Protein AF-A0AAD5JF96-F1 (afdb_monomer)

Nearest PDB structures (foldseek):
  5j4u-assembly1_A-2  TM=9.540E-01  e=4.505E-07  Populus trichocarpa
  5agy-assembly1_B  TM=9.266E-01  e=6.829E-07  Glycine max
  5j5n-assembly1_B  TM=9.244E-01  e=1.767E-06  Populus trichocarpa
  6ep7-assembly1_A  TM=8.822E-01  e=3.063E-05  Arabidopsis thaliana
  5o84-assembly1_A-2  TM=8.787E-01  e=4.375E-05  Arabidopsis thaliana

Secondary structure (DSSP, 8-state):
------------------------TTSTTGGGTT-SBTTBSS--HHHHHHHHHHTTHHHHHHHHT--HHHH-HHHHHHHHHHHTSHHHHHHSPPHHHHHHHHHHHHHHTT--

Organism: Acer negundo (NCBI:txid4023)

Sequence (112 aa):
MPFFHHFFLGPGRVPLTPRLKAEDHGNRAWRQLDKHFYGGERIGFVDVALVPITSWFYTYETLGDFSIEVECPKFIAWSKRCLEKESVAKSLPHPHKIYEASLWFKKKNEIE

Radius of gyration: 29.72 Å; Cα contacts (8 Å, |Δi|>4): 63; chains: 1; bounding box: 105×54×37 Å

Mean predicted aligned error: 13.9 Å

InterPro domains:
  IPR004046 Glutathione S-transferase, C-terminal [PF00043] (34-85)
  IPR010987 Glutathione S-transferase, C-terminal-like [PS50405] (1-111)
  IPR036282 Glutathione S-transferase, C-terminal domain superfamily [SSF47616] (27-107)
  IPR045074 Glutathione S-transferases Tau, C-terminal alpha-helical domain, plant [cd03185] (34-100)

Foldseek 3Di:
DDDDDDDDDDDDPDPPDPPPDDDPPVCPVVVCLPALENCRVDQDPVNVVCLQVVLQQVLCCVVVVDHCCVVPVSVVSSNVSQCVDPVSVVVYDHSVVVNVVVVVVCVVVVPD

Solvent-accessible surface area (backbone atoms only — not comparable to full-atom values): 7105 Å² total; per-residue (Å²): 138,88,89,82,90,81,86,83,88,85,85,75,86,72,74,84,69,77,83,78,74,86,74,70,80,84,46,60,73,63,61,52,73,79,32,77,31,86,48,28,95,45,86,25,72,66,36,66,69,48,55,66,55,61,36,42,45,63,37,49,29,68,76,64,75,47,56,62,58,78,79,35,47,70,56,47,56,39,49,55,60,51,48,72,37,62,74,50,46,73,71,50,68,60,39,66,61,50,32,55,52,48,52,52,50,32,66,74,67,72,58,131

Structure (mmCIF, N/CA/C/O backbone):
data_AF-A0AAD5JF96-F1
#
_entry.id   AF-A0AAD5JF96-F1
#
loop_
_atom_site.group_PDB
_atom_site.id
_atom_site.type_symbol
_atom_site.label_atom_id
_atom_site.label_alt_id
_atom_site.label_comp_id
_atom_site.label_asym_id
_atom_site.label_entity_id
_atom_site.label_seq_id
_atom_site.pdbx_PDB_ins_code
_atom_site.Cartn_x
_atom_site.Cartn_y
_atom_site.Cartn_z
_atom_site.occupancy
_atom_site.B_iso_or_equiv
_atom_site.auth_seq_id
_atom_site.auth_comp_id
_atom_site.auth_asym_id
_atom_site.auth_atom_id
_atom_site.pdbx_PDB_model_num
ATOM 1 N N . MET A 1 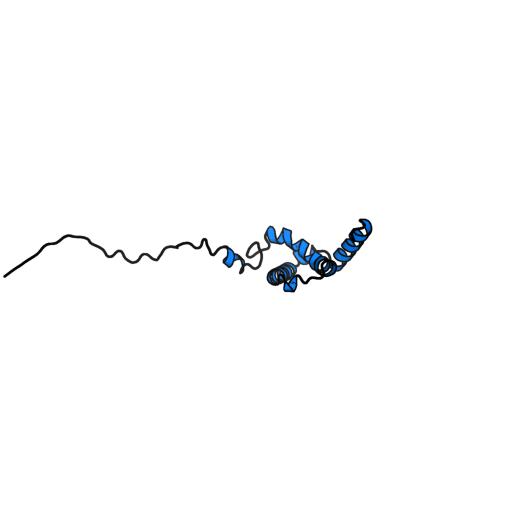1 ? -83.619 -40.643 15.190 1.00 30.11 1 MET A N 1
ATOM 2 C CA . MET A 1 1 ? -83.344 -41.980 14.620 1.00 30.11 1 MET A CA 1
ATOM 3 C C . MET A 1 1 ? -82.048 -41.880 13.821 1.00 30.11 1 MET A C 1
ATOM 5 O O . MET A 1 1 ? -81.870 -40.859 13.169 1.00 30.11 1 MET A O 1
ATOM 9 N N . PRO A 1 2 ? -81.120 -42.827 14.013 1.00 53.12 2 PRO A N 1
ATOM 10 C CA . PRO A 1 2 ? -79.685 -42.595 14.244 1.00 53.12 2 PRO A CA 1
ATOM 11 C C . PRO A 1 2 ? -78.853 -42.897 12.984 1.00 53.12 2 PRO A C 1
ATOM 13 O O . PRO A 1 2 ? -79.410 -43.338 11.987 1.00 53.12 2 PRO A O 1
ATOM 16 N N . PHE A 1 3 ? -77.566 -42.553 12.911 1.00 38.72 3 PHE A N 1
ATOM 17 C CA . PHE A 1 3 ? -76.411 -43.460 13.100 1.00 38.72 3 PHE A CA 1
ATOM 18 C C . PHE A 1 3 ? -75.263 -42.813 12.273 1.00 38.72 3 PHE A C 1
ATOM 20 O O . PHE A 1 3 ? -75.543 -42.322 11.189 1.00 38.72 3 PHE A O 1
ATOM 27 N N . PHE A 1 4 ? -73.985 -42.684 12.631 1.00 42.03 4 PHE A N 1
ATOM 28 C CA . PHE A 1 4 ? -73.127 -43.314 13.624 1.00 42.03 4 PHE A CA 1
ATOM 29 C C . PHE A 1 4 ? -72.108 -42.293 14.155 1.00 42.03 4 PHE A C 1
ATOM 31 O O . PHE A 1 4 ? -71.494 -41.533 13.410 1.00 42.03 4 PHE A O 1
ATOM 38 N N . HIS A 1 5 ? -71.896 -42.359 15.462 1.00 37.75 5 HIS A N 1
ATOM 39 C CA . HIS A 1 5 ? -70.691 -41.922 16.151 1.00 37.75 5 HIS A CA 1
ATOM 40 C C . HIS A 1 5 ? -69.551 -42.902 15.812 1.00 37.75 5 HIS A C 1
ATOM 42 O O . HIS A 1 5 ? -69.774 -44.106 15.902 1.00 37.75 5 HIS A O 1
ATOM 48 N N . HIS A 1 6 ? -68.336 -42.416 15.540 1.00 43.19 6 HIS A N 1
ATOM 49 C CA . HIS A 1 6 ? -67.153 -42.901 16.261 1.00 43.19 6 HIS A CA 1
ATOM 50 C C . HIS A 1 6 ? -65.992 -41.897 16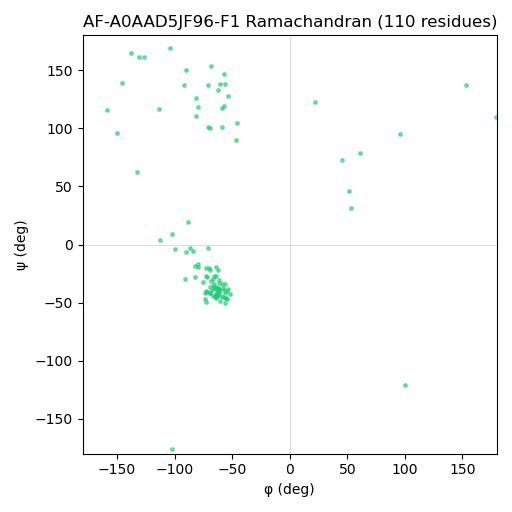.196 1.00 43.19 6 HIS A C 1
ATOM 52 O O . HIS A 1 6 ? -65.443 -41.576 15.148 1.00 43.19 6 HIS A O 1
ATOM 58 N N . PHE A 1 7 ? -65.667 -41.402 17.387 1.00 40.66 7 PHE A N 1
ATOM 59 C CA . PHE A 1 7 ? -64.479 -40.652 17.776 1.00 40.66 7 PHE A CA 1
ATOM 60 C C . PHE A 1 7 ? -63.188 -41.432 17.484 1.00 40.66 7 PHE A C 1
ATOM 62 O O . PHE A 1 7 ? -63.156 -42.625 17.765 1.00 40.66 7 PHE A O 1
ATOM 69 N N . PHE A 1 8 ? -62.105 -40.727 17.133 1.00 37.66 8 PHE A N 1
ATOM 70 C CA . PHE A 1 8 ? -60.813 -40.854 17.830 1.00 37.66 8 PHE A CA 1
ATOM 71 C C . PHE A 1 8 ? -60.032 -39.522 17.782 1.00 37.66 8 PHE A C 1
ATOM 73 O O . PHE A 1 8 ? -59.402 -39.162 16.798 1.00 37.66 8 PHE A O 1
ATOM 80 N N . LEU A 1 9 ? -60.200 -38.765 18.870 1.00 37.09 9 LEU A N 1
ATOM 81 C CA . LEU A 1 9 ? -59.219 -37.989 19.645 1.00 37.09 9 LEU A CA 1
ATOM 82 C C . LEU A 1 9 ? -57.892 -37.545 18.985 1.00 37.09 9 LEU A C 1
ATOM 84 O O . LEU A 1 9 ? -57.029 -38.359 18.676 1.00 37.09 9 LEU A O 1
ATOM 88 N N . GLY A 1 10 ? -57.665 -36.225 18.994 1.00 35.28 10 GLY A N 1
ATOM 89 C CA . GLY A 1 10 ? -56.341 -35.598 18.922 1.00 35.28 10 GLY A CA 1
ATOM 90 C C . GLY A 1 10 ? -56.423 -34.061 18.925 1.00 35.28 10 GLY A C 1
ATOM 91 O O . GLY A 1 10 ? -56.905 -33.499 17.944 1.00 35.28 10 GLY A O 1
ATOM 92 N N . PRO A 1 11 ? -56.014 -33.359 20.002 1.00 42.41 11 PRO A N 1
ATOM 93 C CA . PRO A 1 11 ? -56.202 -31.920 20.160 1.00 42.41 11 PRO A CA 1
ATOM 94 C C . PRO A 1 11 ? -55.022 -31.110 19.607 1.00 42.41 11 PRO A C 1
ATOM 96 O O . PRO A 1 11 ? -53.870 -31.518 19.693 1.00 42.41 11 PRO A O 1
ATOM 99 N N . GLY A 1 12 ? -55.321 -29.894 19.148 1.00 39.78 12 GLY A N 1
ATOM 100 C CA . GLY A 1 12 ? -54.340 -28.815 19.064 1.00 39.78 12 GLY A CA 1
ATOM 101 C C . GLY A 1 12 ? -53.681 -28.652 17.700 1.00 39.78 12 GLY A C 1
ATOM 102 O O . GLY A 1 12 ? -52.628 -29.212 17.416 1.00 39.78 12 GLY A O 1
ATOM 103 N N . ARG A 1 13 ? -54.236 -27.744 16.890 1.00 44.66 13 ARG A N 1
ATOM 104 C CA . ARG A 1 13 ? -53.406 -26.956 15.976 1.00 44.66 13 ARG A CA 1
ATOM 105 C C . ARG A 1 13 ? -52.400 -26.199 16.843 1.00 44.66 13 ARG A C 1
ATOM 107 O O . ARG A 1 13 ? -52.764 -25.219 17.487 1.00 44.66 13 ARG A O 1
ATOM 114 N N . VAL A 1 14 ? -51.172 -26.705 16.908 1.00 51.06 14 VAL A N 1
ATOM 115 C CA . VAL A 1 14 ? -50.034 -25.989 17.487 1.00 51.06 14 VAL A CA 1
ATOM 116 C C .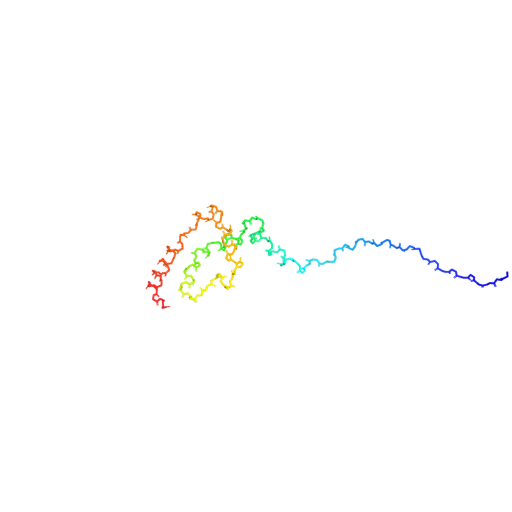 VAL A 1 14 ? -49.958 -24.634 16.771 1.00 51.06 14 VAL A C 1
ATOM 118 O O . VAL A 1 14 ? -49.999 -24.616 15.536 1.00 51.06 14 VAL A O 1
ATOM 121 N N . PRO A 1 15 ? -49.914 -23.498 17.491 1.00 44.00 15 PRO A N 1
ATOM 122 C CA . PRO A 1 15 ? -49.735 -22.202 16.856 1.00 44.00 15 PRO A CA 1
ATOM 123 C C . PRO A 1 15 ? -48.451 -22.240 16.037 1.00 44.00 15 PRO A C 1
ATOM 125 O O . PRO A 1 15 ? -47.452 -22.791 16.501 1.00 44.00 15 PRO A O 1
ATOM 128 N N . LEU A 1 16 ? -48.487 -21.663 14.835 1.00 47.62 16 LEU A N 1
ATOM 129 C CA . LEU A 1 16 ? -47.304 -21.419 14.015 1.00 47.62 16 LEU A CA 1
ATOM 130 C C . LEU A 1 16 ? -46.224 -20.808 14.909 1.00 47.62 16 LEU A C 1
ATOM 132 O O . LEU A 1 16 ? -46.310 -19.642 15.298 1.00 47.62 16 LEU A O 1
ATOM 136 N N . THR A 1 17 ? -45.226 -21.606 15.276 1.00 40.56 17 THR A N 1
ATOM 137 C CA . THR A 1 17 ? -44.030 -21.071 15.903 1.00 40.56 17 THR A CA 1
ATOM 138 C C . THR A 1 17 ? -43.414 -20.097 14.900 1.00 40.56 17 THR A C 1
ATOM 140 O O . THR A 1 17 ? -43.397 -20.380 13.695 1.00 40.56 17 THR A O 1
ATOM 143 N N . PRO A 1 18 ? -42.919 -18.925 15.337 1.00 45.28 18 PRO A N 1
ATOM 144 C CA . PRO A 1 18 ? -42.089 -18.108 14.477 1.00 45.28 18 PRO A CA 1
ATOM 145 C C . PRO A 1 18 ? -40.927 -18.995 14.061 1.00 45.28 18 PRO A C 1
ATOM 147 O O . PRO A 1 18 ? -40.211 -19.509 14.919 1.00 45.28 18 PRO A O 1
ATOM 150 N N . ARG A 1 19 ? -40.806 -19.221 12.753 1.00 38.59 19 ARG A N 1
ATOM 151 C CA . ARG A 1 19 ? -39.726 -19.945 12.088 1.00 38.59 19 ARG A CA 1
ATOM 152 C C . ARG A 1 19 ? -38.386 -19.448 12.636 1.00 38.59 19 ARG A C 1
ATOM 154 O O . ARG A 1 19 ? -37.816 -18.478 12.144 1.00 38.59 19 ARG A O 1
ATOM 161 N N . LEU A 1 20 ? -37.910 -20.088 13.701 1.00 43.94 20 LEU A N 1
ATOM 162 C CA . LEU A 1 20 ? -36.615 -19.835 14.299 1.00 43.94 20 LEU A CA 1
ATOM 163 C C . LEU A 1 20 ? -35.584 -20.341 13.299 1.00 43.94 20 LEU A C 1
ATOM 165 O O . LEU A 1 20 ? -35.345 -21.535 13.177 1.00 43.94 20 LEU A O 1
ATOM 169 N N . LYS A 1 21 ? -35.036 -19.372 12.561 1.00 44.06 21 LYS A N 1
ATOM 170 C CA . LYS A 1 21 ? -33.681 -19.352 12.008 1.00 44.06 21 LYS A CA 1
ATOM 171 C C . LYS A 1 21 ? -33.254 -20.664 11.347 1.00 44.06 21 LYS A C 1
ATOM 173 O O . LYS A 1 21 ? -32.367 -21.357 11.830 1.00 44.06 21 LYS A O 1
ATOM 178 N N . ALA A 1 22 ? -33.826 -20.931 10.178 1.00 42.09 22 ALA A N 1
ATOM 179 C CA . ALA A 1 22 ? -33.125 -21.740 9.196 1.00 42.09 22 ALA A CA 1
ATOM 180 C C . ALA A 1 22 ? -31.963 -20.900 8.631 1.00 42.09 22 ALA A C 1
ATOM 182 O O . ALA A 1 22 ? -32.172 -19.981 7.846 1.00 42.09 22 ALA A O 1
ATOM 183 N N . GLU A 1 23 ? -30.764 -21.188 9.132 1.00 42.28 23 GLU A N 1
ATOM 184 C CA . GLU A 1 23 ? -29.538 -21.284 8.334 1.00 42.28 23 GLU A CA 1
ATOM 185 C C . GLU A 1 23 ? -29.089 -20.025 7.569 1.00 42.28 23 GLU A C 1
ATOM 187 O O . GLU A 1 23 ? -29.159 -19.919 6.352 1.00 42.28 23 GLU A O 1
ATOM 192 N N . ASP A 1 24 ? -28.470 -19.104 8.306 1.00 49.00 24 ASP A N 1
ATOM 193 C CA . ASP A 1 24 ? -27.709 -17.959 7.778 1.00 49.00 24 ASP A CA 1
ATOM 194 C C . ASP A 1 24 ? -26.220 -18.308 7.527 1.00 49.00 24 ASP A C 1
ATOM 196 O O . ASP A 1 24 ? -25.343 -17.444 7.462 1.00 49.00 24 ASP A O 1
ATOM 200 N N . HIS A 1 25 ? -25.890 -19.601 7.418 1.00 46.56 25 HIS A N 1
ATOM 201 C CA . HIS A 1 25 ? -24.510 -20.056 7.209 1.00 46.56 25 HIS A CA 1
ATOM 202 C C . HIS A 1 25 ? -23.979 -19.701 5.808 1.00 46.56 25 HIS A C 1
ATOM 204 O O . HIS A 1 25 ? -22.767 -19.558 5.647 1.00 46.56 25 HIS A O 1
ATOM 210 N N . GLY A 1 26 ? -24.868 -19.470 4.833 1.00 46.44 26 GLY A N 1
ATOM 211 C CA . GLY A 1 26 ? -24.526 -19.046 3.469 1.00 46.44 26 GLY A CA 1
ATOM 212 C C . GLY A 1 26 ? -24.307 -17.538 3.282 1.00 46.44 26 GLY A C 1
ATOM 213 O O . GLY A 1 26 ? -23.896 -17.114 2.208 1.00 46.44 26 GLY A O 1
ATOM 214 N N . ASN A 1 27 ? -24.546 -16.716 4.310 1.00 49.88 27 ASN A N 1
ATOM 215 C CA . ASN A 1 27 ? -24.595 -15.252 4.173 1.00 49.88 27 ASN A CA 1
ATOM 216 C C . ASN A 1 27 ? -23.455 -14.510 4.886 1.00 49.88 27 ASN A C 1
ATOM 218 O O . ASN A 1 27 ? -23.396 -13.278 4.909 1.00 49.88 27 ASN A O 1
ATOM 222 N N . ARG A 1 28 ? -22.509 -15.253 5.472 1.00 54.00 28 ARG A N 1
ATOM 223 C CA . ARG A 1 28 ? -21.346 -14.659 6.148 1.00 54.00 28 ARG A CA 1
ATOM 224 C C . ARG A 1 28 ? -20.456 -13.881 5.172 1.00 54.00 28 ARG A C 1
ATOM 226 O O . ARG A 1 28 ? -19.974 -12.811 5.529 1.00 54.00 28 ARG A O 1
ATOM 233 N N . ALA A 1 29 ? -20.310 -14.407 3.954 1.00 50.53 29 ALA A N 1
ATOM 234 C CA . ALA A 1 29 ? -19.508 -13.816 2.887 1.00 50.53 29 ALA A CA 1
ATOM 235 C C . ALA A 1 29 ? -20.105 -12.493 2.372 1.00 50.53 29 ALA A C 1
ATOM 237 O O . ALA A 1 29 ? -19.374 -11.528 2.169 1.00 50.53 29 ALA A O 1
ATOM 238 N N . TRP A 1 30 ? -21.435 -12.400 2.247 1.00 45.91 30 TRP A N 1
ATOM 239 C CA . TRP A 1 30 ? -22.106 -11.172 1.801 1.00 45.91 30 TRP A CA 1
ATOM 240 C C . TRP A 1 30 ? -22.151 -10.092 2.891 1.00 45.91 30 TRP A C 1
ATOM 242 O O . TRP A 1 30 ? -21.973 -8.918 2.583 1.00 45.91 30 TRP A O 1
ATOM 252 N N . ARG A 1 31 ? -22.240 -10.465 4.179 1.00 51.59 31 ARG A N 1
ATOM 253 C CA . ARG A 1 31 ? -22.109 -9.512 5.306 1.00 51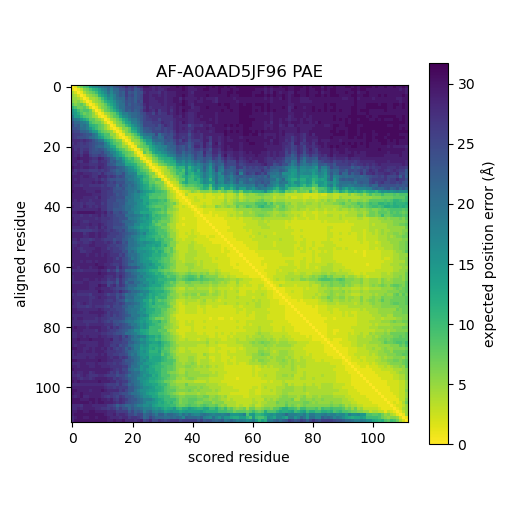.59 31 ARG A CA 1
ATOM 254 C C . ARG A 1 31 ? -20.737 -8.851 5.420 1.00 51.59 31 ARG A C 1
ATOM 256 O O . ARG A 1 31 ? -20.607 -7.858 6.129 1.00 51.59 31 ARG A O 1
ATOM 263 N N . GLN A 1 32 ? -19.697 -9.426 4.821 1.00 52.19 32 GLN A N 1
ATOM 264 C CA . GLN A 1 32 ? -18.370 -8.810 4.805 1.00 52.19 32 GLN A CA 1
ATOM 265 C C . GLN A 1 32 ? -18.240 -7.711 3.753 1.00 52.19 32 GLN A C 1
ATOM 267 O O . GLN A 1 32 ? -17.381 -6.853 3.912 1.00 52.19 32 GLN A O 1
ATOM 272 N N . LEU A 1 33 ? -19.112 -7.687 2.740 1.00 52.56 33 LEU A N 1
ATOM 273 C CA . LEU A 1 33 ? -19.072 -6.677 1.685 1.00 52.56 33 LEU A CA 1
ATOM 274 C C . LEU A 1 33 ? -19.521 -5.284 2.170 1.00 52.56 33 LEU A C 1
ATOM 276 O O . LEU A 1 33 ? -19.023 -4.286 1.662 1.00 52.56 33 LEU A O 1
ATOM 280 N N . ASP A 1 34 ? -20.393 -5.226 3.184 1.00 55.41 34 ASP A N 1
ATOM 281 C CA . ASP A 1 34 ? -20.859 -3.979 3.820 1.00 55.41 34 ASP A CA 1
ATOM 282 C C . ASP A 1 34 ? -19.943 -3.486 4.955 1.00 55.41 34 ASP A C 1
ATOM 284 O O . ASP A 1 34 ? -20.167 -2.425 5.542 1.00 55.41 34 ASP A O 1
ATOM 288 N N . LYS A 1 35 ? -18.889 -4.240 5.294 1.00 65.38 35 LYS A N 1
ATOM 289 C CA . LYS A 1 35 ? -17.935 -3.841 6.333 1.00 65.38 35 LYS A CA 1
ATOM 290 C C . LYS A 1 35 ? -16.926 -2.852 5.753 1.00 65.38 35 LYS A C 1
ATOM 292 O O . LYS A 1 35 ? -16.271 -3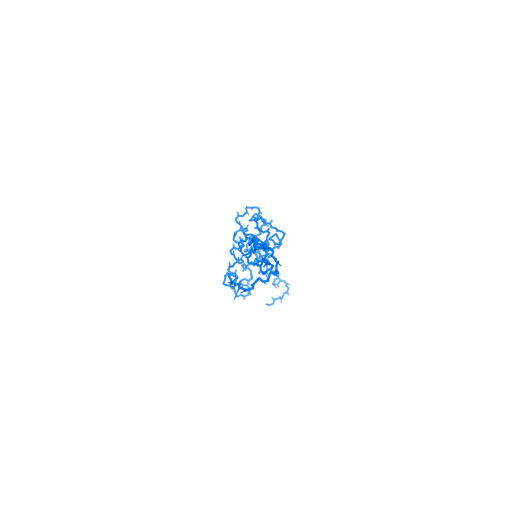.127 4.753 1.00 65.38 35 LYS A O 1
ATOM 297 N N . HIS A 1 36 ? -16.793 -1.690 6.393 1.00 76.56 36 HIS A N 1
ATOM 298 C CA . HIS A 1 36 ? -15.914 -0.609 5.929 1.00 76.56 36 HIS A CA 1
ATOM 299 C C . HIS A 1 36 ? -14.440 -1.039 5.816 1.00 76.56 36 HIS A C 1
ATOM 301 O O . HIS A 1 36 ? -13.749 -0.603 4.886 1.00 76.56 36 HIS A O 1
ATOM 307 N N . PHE A 1 37 ? -14.005 -1.925 6.719 1.00 85.31 37 PHE A N 1
ATOM 308 C CA . PHE A 1 37 ? -12.680 -2.542 6.797 1.00 85.31 37 PHE A CA 1
ATOM 309 C C . PHE A 1 37 ? -12.800 -4.076 6.851 1.00 85.31 37 PHE A C 1
ATOM 311 O O . PHE A 1 37 ? -13.848 -4.608 7.229 1.00 85.31 37 PHE A O 1
ATOM 318 N N . TYR A 1 38 ? -11.728 -4.813 6.556 1.00 84.19 38 TYR A N 1
ATOM 319 C CA . TYR A 1 38 ? -11.711 -6.277 6.700 1.00 84.19 38 TYR A CA 1
ATOM 320 C C . TYR A 1 38 ? -11.935 -6.716 8.155 1.00 84.19 38 TYR A C 1
ATOM 322 O O . TYR A 1 38 ? -12.558 -7.749 8.413 1.00 84.19 38 TYR A O 1
ATOM 330 N N . GLY A 1 39 ? -11.497 -5.896 9.113 1.00 85.62 39 GLY A N 1
ATOM 331 C CA . GLY A 1 39 ? -11.786 -6.028 10.539 1.00 85.62 39 GLY A CA 1
ATOM 332 C C . GLY A 1 39 ? -13.228 -5.704 10.949 1.00 85.62 39 GLY A C 1
ATOM 333 O O . GLY A 1 39 ? -13.566 -5.855 12.122 1.00 85.62 39 GLY A O 1
ATOM 334 N N . GLY A 1 40 ? -14.096 -5.280 10.027 1.00 85.75 40 GLY A N 1
ATOM 335 C CA . GLY A 1 40 ? -15.451 -4.829 10.332 1.00 85.75 40 GLY A CA 1
ATOM 336 C C . GLY A 1 40 ? -15.577 -3.315 10.367 1.00 85.75 40 GLY A C 1
ATOM 337 O O . GLY A 1 40 ? -15.334 -2.634 9.374 1.00 85.75 40 GLY A O 1
ATOM 338 N N . GLU A 1 41 ? -16.001 -2.791 11.512 1.00 84.81 41 GLU A N 1
ATOM 339 C CA . GLU A 1 41 ? -16.216 -1.352 11.720 1.00 84.81 41 GLU A CA 1
ATOM 340 C C . GLU A 1 41 ? -14.908 -0.591 11.989 1.00 84.81 41 GLU A C 1
ATOM 342 O O . GLU A 1 41 ? -14.847 0.634 11.897 1.00 84.81 41 GLU A O 1
ATOM 347 N N . ARG A 1 42 ? -13.834 -1.308 12.335 1.00 86.25 42 ARG A N 1
ATOM 348 C CA . ARG A 1 42 ? -12.522 -0.746 12.679 1.00 86.25 42 ARG A CA 1
ATOM 349 C C . ARG A 1 42 ? -11.423 -1.466 11.903 1.00 86.25 42 ARG A C 1
ATOM 351 O O . ARG A 1 42 ? -11.629 -2.575 11.424 1.00 86.25 42 ARG A O 1
ATOM 358 N N . ILE A 1 43 ? -10.255 -0.822 11.819 1.00 88.00 43 ILE A N 1
ATOM 359 C CA . ILE A 1 43 ? -9.040 -1.444 11.275 1.00 88.00 43 ILE A CA 1
ATOM 360 C C . ILE A 1 43 ? -8.739 -2.677 12.126 1.00 88.00 43 ILE A C 1
ATOM 362 O O . ILE A 1 43 ? -8.529 -2.556 13.335 1.00 88.00 43 ILE A O 1
ATOM 366 N N . GLY A 1 44 ? -8.767 -3.845 11.497 1.00 89.38 44 GLY A N 1
ATOM 367 C CA . GLY A 1 44 ? -8.399 -5.113 12.104 1.00 89.38 44 GLY A CA 1
ATOM 368 C C . GLY A 1 44 ? -7.008 -5.562 11.676 1.00 89.38 44 GLY A C 1
ATOM 369 O O . GLY A 1 44 ? -6.307 -4.888 10.927 1.00 89.38 44 GLY A O 1
ATOM 370 N N . PHE A 1 45 ? -6.624 -6.752 12.128 1.00 91.12 45 PHE A N 1
ATOM 371 C CA . PHE A 1 45 ? -5.323 -7.344 11.819 1.00 91.12 45 PHE A CA 1
ATOM 372 C C . PHE A 1 45 ? -5.049 -7.442 10.310 1.00 91.12 45 PHE A C 1
ATOM 374 O O . PHE A 1 45 ? -3.986 -7.041 9.848 1.00 91.12 45 PHE A O 1
ATOM 381 N N . VAL A 1 46 ? -6.032 -7.919 9.539 1.00 90.88 46 VAL A N 1
ATOM 382 C CA . VAL A 1 46 ? -5.917 -8.044 8.077 1.00 90.88 46 VAL A CA 1
ATOM 383 C C . VAL A 1 46 ? -5.717 -6.679 7.423 1.00 90.88 46 VAL A C 1
ATOM 385 O O . VAL A 1 46 ? -4.899 -6.554 6.518 1.00 90.88 46 VAL A O 1
ATOM 388 N N . ASP A 1 47 ? -6.405 -5.642 7.909 1.00 91.38 47 ASP A N 1
ATOM 389 C CA . ASP A 1 47 ? -6.219 -4.292 7.385 1.00 91.38 47 ASP A CA 1
ATOM 390 C C . ASP A 1 47 ? -4.799 -3.789 7.656 1.00 91.38 47 ASP A C 1
ATOM 392 O O . ASP A 1 47 ? -4.145 -3.300 6.742 1.00 91.38 47 ASP A O 1
ATOM 396 N N . VAL A 1 48 ? -4.287 -3.963 8.880 1.00 91.88 48 VAL A N 1
ATOM 397 C CA . VAL A 1 48 ? -2.915 -3.562 9.244 1.00 91.88 48 VAL A CA 1
ATOM 398 C C . VAL A 1 48 ? -1.869 -4.304 8.411 1.00 91.88 48 VAL A C 1
ATOM 400 O O . VAL A 1 48 ? -0.878 -3.702 8.011 1.00 91.88 48 VAL A O 1
ATOM 403 N N . ALA A 1 49 ? -2.088 -5.588 8.125 1.00 92.56 49 ALA A N 1
ATOM 404 C CA . ALA A 1 49 ? -1.176 -6.381 7.309 1.00 92.56 49 ALA A CA 1
ATOM 405 C C . ALA A 1 49 ? -1.172 -5.949 5.830 1.00 92.56 49 ALA A C 1
ATOM 407 O O . ALA A 1 49 ? -0.121 -5.962 5.192 1.00 92.56 49 ALA A O 1
ATOM 408 N N . LEU A 1 50 ? -2.329 -5.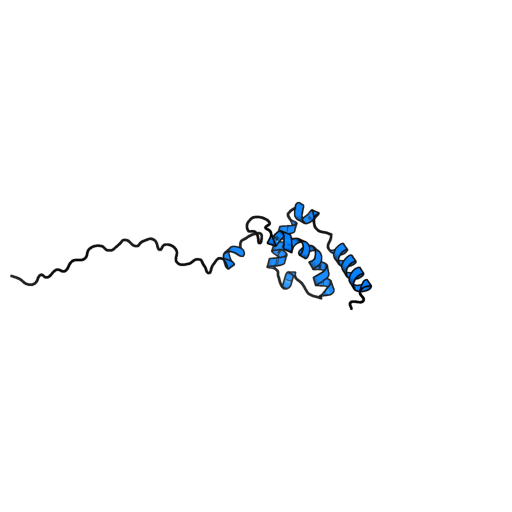558 5.282 1.00 92.25 50 LEU A N 1
ATOM 409 C CA . LEU A 1 50 ? -2.478 -5.231 3.859 1.00 92.25 50 LEU A CA 1
ATOM 410 C C . LEU A 1 50 ? -2.235 -3.754 3.530 1.00 92.25 50 LEU A C 1
ATOM 412 O O . LEU A 1 50 ? -1.798 -3.441 2.427 1.00 92.25 50 LEU A O 1
ATOM 416 N N . VAL A 1 51 ? -2.506 -2.838 4.458 1.00 92.69 51 VAL A N 1
ATOM 417 C CA . VAL A 1 51 ? -2.358 -1.389 4.250 1.00 92.69 51 VAL A CA 1
ATOM 418 C C . VAL A 1 51 ? -0.954 -0.978 3.773 1.00 92.69 51 VAL A C 1
ATOM 420 O O . VAL A 1 51 ? -0.869 -0.164 2.860 1.00 92.69 51 VAL A O 1
ATOM 423 N N . PRO A 1 52 ? 0.162 -1.546 4.268 1.00 91.75 52 PRO A N 1
ATOM 424 C CA . PRO A 1 52 ? 1.491 -1.246 3.734 1.00 91.75 52 PRO A CA 1
ATOM 425 C C . PRO A 1 52 ? 1.628 -1.511 2.232 1.00 91.75 52 PRO A C 1
ATOM 427 O O . PRO A 1 52 ? 2.295 -0.748 1.535 1.00 91.75 52 PRO A O 1
ATOM 430 N N . ILE A 1 53 ? 0.945 -2.532 1.711 1.00 90.94 53 ILE A N 1
ATOM 431 C CA . ILE A 1 53 ? 0.989 -2.913 0.293 1.00 90.94 53 ILE A CA 1
ATOM 432 C C . ILE A 1 53 ? 0.368 -1.817 -0.583 1.00 90.94 53 ILE A C 1
ATOM 434 O O . ILE A 1 53 ? 0.798 -1.623 -1.717 1.00 90.94 53 ILE A O 1
ATOM 438 N N . THR A 1 54 ? -0.570 -1.022 -0.056 1.00 91.69 54 THR A N 1
ATOM 439 C CA . THR A 1 54 ? -1.212 0.054 -0.827 1.00 91.69 54 THR A CA 1
ATOM 440 C C . THR A 1 54 ? -0.230 1.138 -1.255 1.00 91.69 54 THR A C 1
ATOM 442 O O . THR A 1 54 ? -0.423 1.771 -2.287 1.00 91.69 54 THR A O 1
ATOM 445 N N . SER A 1 55 ? 0.851 1.334 -0.497 1.00 92.06 55 SER A N 1
ATOM 446 C CA . SER A 1 55 ? 1.912 2.279 -0.861 1.00 92.06 55 SER A CA 1
ATOM 447 C C . SER A 1 55 ? 2.748 1.815 -2.068 1.00 92.06 55 SER A C 1
ATOM 449 O O . SER A 1 55 ? 3.338 2.644 -2.758 1.00 92.06 55 SER A O 1
ATOM 451 N N . TRP A 1 56 ? 2.730 0.514 -2.382 1.00 91.25 56 TRP A N 1
ATOM 452 C CA . TRP A 1 56 ? 3.433 -0.097 -3.516 1.00 91.25 56 TRP A CA 1
ATOM 453 C C . TRP A 1 56 ? 2.599 -0.154 -4.798 1.00 91.25 56 TRP A C 1
ATOM 455 O O . TRP A 1 56 ? 3.133 -0.529 -5.837 1.00 91.25 56 TRP A O 1
ATOM 465 N N . PHE A 1 57 ? 1.316 0.219 -4.760 1.00 92.19 57 PHE A N 1
ATOM 466 C CA . PHE A 1 57 ? 0.430 0.120 -5.927 1.00 92.19 57 PHE A CA 1
ATOM 467 C C . PHE A 1 57 ? 0.988 0.839 -7.146 1.00 92.19 57 PHE A C 1
ATOM 469 O O . PHE A 1 57 ? 1.079 0.230 -8.200 1.00 92.19 57 PHE A O 1
ATOM 476 N N . TYR A 1 58 ? 1.472 2.069 -6.972 1.00 91.50 58 TYR A N 1
ATOM 477 C CA . TYR A 1 58 ? 2.093 2.824 -8.059 1.00 91.50 58 TYR A CA 1
ATOM 478 C C . TYR A 1 58 ? 3.267 2.066 -8.701 1.00 91.50 58 TYR A C 1
ATOM 480 O O . TYR A 1 58 ? 3.388 2.016 -9.923 1.00 91.50 58 TYR A O 1
ATOM 488 N N . THR A 1 59 ? 4.110 1.428 -7.886 1.00 92.25 59 THR A N 1
ATOM 489 C CA . THR A 1 59 ? 5.213 0.594 -8.373 1.00 92.25 59 THR A CA 1
ATOM 490 C C . THR A 1 59 ? 4.697 -0.611 -9.150 1.00 92.25 59 THR A C 1
ATOM 492 O O . THR A 1 59 ? 5.227 -0.906 -10.216 1.00 92.25 59 THR A O 1
ATOM 495 N N . TYR A 1 60 ? 3.677 -1.306 -8.643 1.00 90.81 60 TYR A N 1
ATOM 496 C CA . TYR A 1 60 ? 3.119 -2.476 -9.319 1.00 90.81 60 TYR A CA 1
ATOM 497 C C . TYR A 1 60 ? 2.435 -2.119 -10.635 1.00 90.81 60 TYR A C 1
ATOM 499 O O . TYR A 1 60 ? 2.691 -2.788 -11.629 1.00 90.81 60 TYR A O 1
ATOM 507 N N . GLU A 1 61 ? 1.641 -1.052 -10.664 1.00 91.75 61 GLU A N 1
ATOM 508 C CA . GLU A 1 61 ? 0.984 -0.576 -11.884 1.00 91.75 61 GLU A CA 1
ATOM 509 C C . GLU A 1 61 ? 2.018 -0.159 -12.936 1.00 91.75 61 GLU A C 1
ATOM 511 O O . GLU A 1 61 ? 1.917 -0.550 -14.094 1.00 91.75 61 GLU A O 1
ATOM 516 N N . THR A 1 62 ? 3.070 0.558 -12.522 1.00 91.00 62 THR A N 1
ATOM 517 C CA . THR A 1 62 ? 4.113 1.044 -13.440 1.00 91.00 62 THR A CA 1
ATOM 518 C C . THR A 1 62 ? 5.015 -0.079 -13.957 1.00 91.00 62 THR A C 1
ATOM 520 O O . THR A 1 62 ? 5.386 -0.079 -15.126 1.00 91.00 62 THR A O 1
ATOM 523 N N . LEU A 1 63 ? 5.409 -1.028 -13.100 1.00 88.25 63 LEU A N 1
ATOM 524 C CA . LEU A 1 63 ? 6.304 -2.121 -13.498 1.00 88.25 63 LEU A CA 1
ATOM 525 C C . LEU A 1 63 ? 5.571 -3.279 -14.180 1.00 88.25 63 LEU A C 1
ATOM 527 O O . LEU A 1 63 ? 6.191 -4.009 -14.947 1.00 88.25 63 LEU A O 1
ATOM 531 N N . GLY A 1 64 ? 4.293 -3.481 -13.863 1.00 86.69 64 GLY A N 1
ATOM 532 C CA . GLY A 1 64 ? 3.483 -4.572 -14.396 1.00 86.69 64 GLY A CA 1
ATOM 533 C C . GLY A 1 64 ? 2.565 -4.178 -15.553 1.00 86.69 64 GLY A C 1
ATOM 534 O O . GLY A 1 64 ? 1.889 -5.060 -16.069 1.00 86.69 64 GLY A O 1
ATOM 535 N N . ASP A 1 65 ? 2.514 -2.895 -15.924 1.00 90.19 65 ASP A N 1
ATOM 536 C CA . ASP A 1 65 ? 1.664 -2.353 -16.997 1.00 90.19 65 ASP A CA 1
ATOM 537 C C . ASP A 1 65 ? 0.180 -2.757 -16.865 1.00 90.19 65 ASP A C 1
ATOM 539 O O . ASP A 1 65 ? -0.472 -3.214 -17.802 1.00 90.19 65 ASP A O 1
ATOM 543 N N . PHE A 1 66 ? -0.362 -2.627 -15.650 1.00 90.62 66 PHE A N 1
ATOM 544 C CA . PHE A 1 66 ? -1.768 -2.909 -15.347 1.00 90.62 66 PHE A CA 1
ATOM 545 C C . PHE A 1 66 ? -2.354 -1.849 -14.415 1.00 90.62 66 PHE A C 1
ATOM 547 O O . PHE A 1 66 ? -1.623 -1.097 -13.775 1.00 90.62 66 PHE A O 1
ATOM 554 N N . SER A 1 67 ? -3.685 -1.798 -14.309 1.00 90.00 67 SER A N 1
ATOM 555 C CA . SER A 1 67 ? -4.376 -0.900 -13.379 1.00 90.00 67 SER A CA 1
ATOM 556 C C . SER A 1 67 ? -5.088 -1.690 -12.287 1.00 90.00 67 SER A C 1
ATOM 558 O O . SER A 1 67 ? -6.048 -2.420 -12.545 1.00 90.00 67 SER A O 1
ATOM 560 N N . ILE A 1 68 ? -4.659 -1.502 -11.039 1.00 90.12 68 ILE A N 1
ATOM 561 C CA . ILE A 1 68 ? -5.281 -2.136 -9.869 1.00 90.12 68 ILE A CA 1
ATOM 562 C C . ILE A 1 68 ? -6.698 -1.585 -9.664 1.00 90.12 68 ILE A C 1
ATOM 564 O O . ILE A 1 68 ? -7.575 -2.298 -9.175 1.00 90.12 68 ILE A O 1
ATOM 568 N N . GLU A 1 69 ? -6.947 -0.331 -10.048 1.00 89.69 69 GLU A N 1
ATOM 569 C CA . GLU A 1 69 ? -8.275 0.286 -9.963 1.00 89.69 69 GLU A CA 1
ATOM 570 C C . GLU A 1 69 ? -9.297 -0.374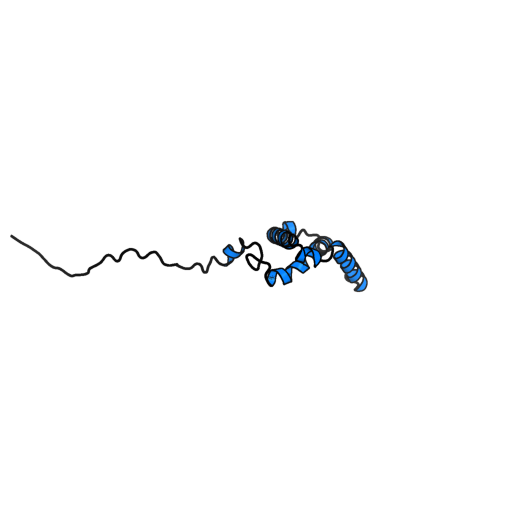 -10.891 1.00 89.69 69 GLU A C 1
ATOM 572 O O . GLU A 1 69 ? -10.444 -0.564 -10.478 1.00 89.69 69 GLU A O 1
ATOM 577 N N . VAL A 1 70 ? -8.879 -0.780 -12.092 1.00 90.12 70 VAL A N 1
ATOM 578 C CA . VAL A 1 70 ? -9.748 -1.475 -13.054 1.00 90.12 70 VAL A CA 1
ATOM 579 C C . VAL A 1 70 ? -10.002 -2.917 -12.621 1.00 90.12 70 VAL A C 1
ATOM 581 O O . VAL A 1 70 ? -11.152 -3.356 -12.594 1.00 90.12 70 VAL A O 1
ATOM 584 N N . GLU A 1 71 ? -8.952 -3.636 -12.228 1.00 90.06 71 GLU A N 1
ATOM 585 C CA . GLU A 1 71 ? -9.054 -5.054 -11.863 1.00 90.06 71 GLU A CA 1
ATOM 586 C C . GLU A 1 71 ? -9.750 -5.259 -10.508 1.00 90.06 71 GLU A C 1
ATOM 588 O O . GLU A 1 71 ? -10.550 -6.177 -10.319 1.00 90.06 71 GLU A O 1
ATOM 593 N N . CYS A 1 72 ? -9.456 -4.393 -9.533 1.00 89.25 72 CYS A N 1
ATOM 594 C CA . CYS A 1 72 ? -9.881 -4.546 -8.142 1.00 89.25 72 CYS A CA 1
ATOM 595 C C . CYS A 1 72 ? -10.476 -3.246 -7.556 1.00 89.25 72 CYS A C 1
ATOM 597 O O . CYS A 1 72 ? -9.990 -2.740 -6.535 1.00 89.25 72 CYS A O 1
ATOM 599 N N . PRO A 1 73 ? -11.597 -2.726 -8.092 1.00 88.12 73 PRO A N 1
ATOM 600 C CA . PRO A 1 73 ? -12.163 -1.439 -7.666 1.00 88.12 73 PRO A CA 1
ATOM 601 C C . PRO A 1 73 ? -12.578 -1.422 -6.186 1.00 88.12 73 PRO A C 1
ATOM 603 O O . PRO A 1 73 ? -12.434 -0.414 -5.492 1.00 88.12 73 PRO A O 1
ATOM 606 N N . LYS A 1 74 ? -13.041 -2.562 -5.651 1.00 87.25 74 LYS A N 1
ATOM 607 C CA . LYS A 1 74 ? -13.384 -2.701 -4.222 1.00 87.25 74 LYS A CA 1
ATOM 608 C C . LYS A 1 74 ? -12.160 -2.573 -3.316 1.00 87.25 74 LYS A C 1
ATOM 610 O O . LYS A 1 74 ? -12.273 -2.037 -2.213 1.00 87.25 74 LYS A O 1
ATOM 615 N N . PHE A 1 75 ? -11.005 -3.048 -3.779 1.00 88.31 75 PHE A N 1
ATOM 616 C CA . PHE A 1 75 ? -9.756 -2.984 -3.031 1.00 88.31 75 PHE A CA 1
ATOM 617 C C . PHE A 1 75 ? -9.207 -1.559 -3.001 1.00 88.31 75 PHE A C 1
ATOM 619 O O . PHE A 1 75 ? -8.830 -1.082 -1.935 1.00 88.31 75 PHE A O 1
ATOM 626 N N . ILE A 1 76 ? -9.271 -0.838 -4.123 1.00 90.69 76 ILE A N 1
ATOM 627 C CA . ILE A 1 76 ? -8.933 0.591 -4.160 1.00 90.69 76 ILE A CA 1
ATOM 628 C C . ILE A 1 76 ? -9.886 1.422 -3.295 1.00 90.69 76 ILE A C 1
ATOM 630 O O . ILE A 1 76 ? -9.452 2.305 -2.559 1.00 90.69 76 ILE A O 1
ATOM 634 N N . ALA A 1 77 ? -11.188 1.133 -3.319 1.00 90.44 77 ALA A N 1
ATOM 635 C CA . ALA A 1 77 ? -12.128 1.822 -2.440 1.00 90.44 77 ALA A CA 1
ATOM 636 C C . ALA A 1 77 ? -11.792 1.582 -0.955 1.00 90.44 77 ALA A C 1
ATOM 638 O O . ALA A 1 77 ? -11.861 2.504 -0.144 1.00 90.44 77 ALA A O 1
ATOM 639 N N . TRP A 1 78 ? -11.407 0.355 -0.594 1.00 91.56 78 TRP A N 1
ATOM 640 C CA . TRP A 1 78 ? -10.928 0.030 0.748 1.00 91.56 78 TRP A CA 1
ATOM 641 C C . TRP A 1 78 ? -9.615 0.748 1.098 1.00 91.56 78 TRP A C 1
ATOM 643 O O . TRP A 1 78 ? -9.523 1.325 2.181 1.00 91.56 78 TRP A O 1
ATOM 653 N N . SER A 1 79 ? -8.631 0.788 0.194 1.00 90.94 79 SER A N 1
ATOM 654 C CA . SER A 1 79 ? -7.350 1.454 0.458 1.00 90.94 79 SER A CA 1
ATOM 655 C C . SER A 1 79 ? -7.523 2.959 0.670 1.00 90.94 79 SER A C 1
ATOM 657 O O . SER A 1 79 ? -6.973 3.502 1.629 1.00 90.94 79 SER A O 1
ATOM 659 N N . LYS A 1 80 ? -8.355 3.619 -0.151 1.00 90.50 80 LYS A N 1
ATOM 660 C CA . LYS A 1 80 ? -8.711 5.041 -0.002 1.00 90.50 80 LYS A CA 1
ATOM 661 C C . LYS A 1 80 ? -9.309 5.313 1.389 1.00 90.50 80 LYS A C 1
ATOM 663 O O . LYS A 1 80 ? -8.827 6.201 2.084 1.00 90.50 80 LYS A O 1
ATOM 668 N N . ARG A 1 81 ? -10.244 4.477 1.861 1.00 90.56 81 ARG A N 1
ATOM 669 C CA . ARG A 1 81 ? -10.805 4.577 3.229 1.00 90.56 81 ARG A CA 1
ATOM 670 C C . ARG A 1 81 ? -9.774 4.342 4.334 1.00 90.56 81 ARG A C 1
ATOM 672 O O . ARG A 1 81 ? -9.838 4.971 5.387 1.00 90.56 81 ARG A O 1
ATOM 679 N N . CYS A 1 82 ? -8.823 3.428 4.137 1.00 90.38 82 CYS A N 1
ATOM 680 C CA . CYS A 1 82 ? -7.730 3.232 5.093 1.00 90.38 82 CYS A CA 1
ATOM 681 C C . CYS A 1 82 ? -6.841 4.479 5.200 1.00 90.38 82 CYS A C 1
ATOM 683 O O . CYS A 1 82 ? -6.441 4.831 6.308 1.00 90.38 82 CYS A O 1
ATOM 685 N N . LEU A 1 83 ? -6.578 5.161 4.082 1.00 89.00 83 LEU A N 1
ATOM 686 C CA . LEU A 1 83 ? -5.746 6.368 4.016 1.00 89.00 83 LEU A CA 1
ATOM 687 C C . LEU A 1 83 ? -6.414 7.622 4.599 1.00 89.00 83 LEU A C 1
ATOM 689 O O . LEU A 1 83 ? -5.709 8.541 5.002 1.00 89.00 83 LEU A O 1
ATOM 693 N N . GLU A 1 84 ? -7.743 7.659 4.717 1.00 90.25 84 GLU A N 1
ATOM 694 C CA . GLU A 1 84 ? -8.453 8.738 5.428 1.00 90.25 84 GLU A CA 1
ATOM 695 C C . GLU A 1 84 ? -8.083 8.800 6.919 1.00 90.25 84 GLU A C 1
ATOM 697 O O . GLU A 1 84 ? -8.217 9.843 7.563 1.00 90.25 84 GLU A O 1
ATOM 702 N N . LYS A 1 85 ? -7.588 7.696 7.493 1.00 89.31 85 LYS A N 1
ATOM 703 C CA . LYS A 1 85 ? -7.078 7.692 8.863 1.00 89.31 85 LYS A CA 1
ATOM 704 C C . LYS A 1 85 ? -5.674 8.267 8.904 1.00 89.31 85 LYS A C 1
ATOM 706 O O . LYS A 1 85 ? -4.724 7.674 8.401 1.00 89.31 85 LYS A O 1
ATOM 711 N N . GLU A 1 86 ? -5.534 9.370 9.627 1.00 89.56 86 GLU A N 1
ATOM 712 C CA . GLU A 1 86 ? -4.266 10.081 9.791 1.00 89.56 86 GLU A CA 1
ATOM 713 C C . GLU A 1 86 ? -3.127 9.178 10.295 1.00 89.56 86 GLU A C 1
ATOM 715 O O . GLU A 1 86 ? -1.997 9.289 9.824 1.00 89.56 86 GLU A O 1
ATOM 720 N N . SER A 1 87 ? -3.419 8.243 11.210 1.00 90.19 87 SER A N 1
ATOM 721 C CA . SER A 1 87 ? -2.423 7.286 11.706 1.00 90.19 87 SER A CA 1
ATOM 722 C C . SER A 1 87 ? -1.874 6.388 10.599 1.00 90.19 87 SER A C 1
ATOM 724 O O . SER A 1 87 ? -0.680 6.124 10.571 1.00 90.19 87 SER A O 1
ATOM 726 N N . VAL A 1 88 ? -2.724 5.960 9.666 1.00 88.62 88 VAL A N 1
ATOM 727 C CA . VAL A 1 88 ? -2.322 5.146 8.518 1.00 88.62 88 VAL A CA 1
ATOM 728 C C . VAL A 1 88 ? -1.544 5.996 7.521 1.00 88.62 88 VAL A C 1
ATOM 730 O O . VAL A 1 88 ? -0.440 5.618 7.135 1.00 88.62 88 VAL A O 1
ATOM 733 N N . ALA A 1 89 ? -2.074 7.165 7.153 1.00 89.88 89 ALA A N 1
ATOM 734 C CA . ALA A 1 89 ? -1.434 8.062 6.194 1.00 89.88 89 ALA A CA 1
ATOM 735 C C . ALA A 1 89 ? -0.016 8.472 6.627 1.00 89.88 89 ALA A C 1
ATOM 737 O O . ALA A 1 89 ? 0.889 8.519 5.799 1.00 89.88 89 ALA A O 1
ATOM 738 N N . LYS A 1 90 ? 0.200 8.717 7.926 1.00 92.00 90 LYS A N 1
ATOM 739 C CA . LYS A 1 90 ? 1.518 9.070 8.483 1.00 92.00 90 LYS A CA 1
ATOM 740 C C . LYS A 1 90 ? 2.500 7.901 8.545 1.00 92.00 90 LYS A C 1
ATOM 742 O O . LYS A 1 90 ? 3.706 8.133 8.545 1.00 92.00 90 LYS A O 1
ATOM 747 N N . SER A 1 91 ? 2.013 6.665 8.641 1.00 91.31 91 SER A N 1
ATOM 748 C CA . SER A 1 91 ? 2.868 5.475 8.720 1.00 91.31 91 SER A CA 1
ATOM 749 C C . SER A 1 91 ? 3.368 4.995 7.359 1.00 91.31 91 SER A C 1
ATOM 751 O O . SER A 1 91 ? 4.332 4.231 7.310 1.00 91.31 91 SER A O 1
ATOM 753 N N . LEU A 1 92 ? 2.727 5.408 6.265 1.00 90.62 92 LEU A N 1
ATOM 754 C CA . LEU A 1 92 ? 3.062 4.933 4.928 1.00 90.62 92 LEU A CA 1
ATOM 755 C C . LEU A 1 92 ? 4.089 5.838 4.233 1.00 90.62 92 LEU A C 1
ATOM 757 O O . LEU A 1 92 ? 3.966 7.064 4.276 1.00 90.62 92 LEU A O 1
ATOM 761 N N . PRO A 1 93 ? 5.092 5.264 3.545 1.00 90.38 93 PRO A N 1
ATOM 762 C CA . PRO A 1 93 ? 5.983 6.046 2.704 1.00 90.38 93 PRO A CA 1
ATOM 763 C C . PRO A 1 93 ? 5.235 6.600 1.488 1.00 90.38 93 PRO A C 1
ATOM 765 O O . PRO A 1 93 ? 4.279 6.004 0.992 1.00 90.38 93 PRO A O 1
ATOM 768 N N . HIS A 1 94 ? 5.723 7.718 0.951 1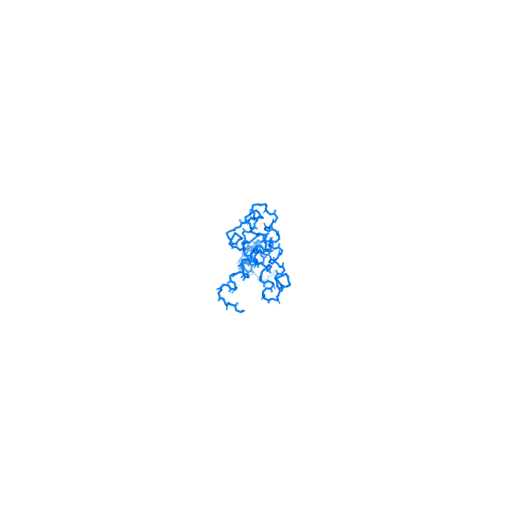.00 91.50 94 HIS A N 1
ATOM 769 C CA . HIS A 1 94 ? 5.202 8.267 -0.297 1.00 91.50 94 HIS A CA 1
ATOM 770 C C . HIS A 1 94 ? 5.417 7.267 -1.458 1.00 91.50 94 HIS A C 1
ATOM 772 O O . HIS A 1 94 ? 6.554 6.813 -1.625 1.00 91.50 94 HIS A O 1
ATOM 778 N N . PRO A 1 95 ? 4.406 6.978 -2.305 1.00 91.12 95 PRO A N 1
ATOM 779 C CA . PRO A 1 95 ? 4.505 5.969 -3.370 1.00 91.12 95 PRO A CA 1
ATOM 780 C C . PRO A 1 95 ? 5.719 6.134 -4.301 1.00 91.12 95 PRO A C 1
ATOM 782 O O . PRO A 1 95 ? 6.432 5.173 -4.569 1.00 91.12 95 PRO A O 1
ATOM 785 N N . HIS A 1 96 ? 6.041 7.367 -4.712 1.00 90.81 96 HIS A N 1
ATOM 786 C CA . HIS A 1 96 ? 7.241 7.643 -5.520 1.00 90.81 96 HIS A CA 1
ATOM 787 C C . HIS A 1 96 ? 8.563 7.210 -4.865 1.00 90.81 96 HIS A C 1
ATOM 789 O O . HIS A 1 96 ? 9.432 6.689 -5.554 1.00 90.81 96 HIS A O 1
ATOM 795 N N . LYS A 1 97 ? 8.717 7.350 -3.540 1.00 92.81 97 LYS A N 1
ATOM 796 C CA . LYS A 1 97 ? 9.948 6.915 -2.853 1.00 92.81 97 LYS A CA 1
ATOM 797 C C . LYS A 1 97 ? 10.111 5.398 -2.902 1.00 92.81 97 LYS A C 1
ATOM 799 O O . LYS A 1 97 ? 11.225 4.894 -3.002 1.00 92.81 97 LYS A O 1
ATOM 804 N N . ILE A 1 98 ? 8.998 4.672 -2.826 1.00 93.38 98 ILE A N 1
ATOM 805 C CA . ILE A 1 98 ? 8.987 3.211 -2.938 1.00 93.38 98 ILE A CA 1
ATOM 806 C C . ILE A 1 98 ? 9.334 2.798 -4.364 1.00 93.38 98 ILE A C 1
ATOM 808 O O . ILE A 1 98 ? 10.118 1.870 -4.555 1.00 93.38 98 ILE A O 1
ATOM 812 N N . TYR A 1 99 ? 8.797 3.501 -5.359 1.00 93.06 99 TYR A N 1
ATOM 813 C CA . TYR A 1 99 ? 9.136 3.267 -6.758 1.00 93.06 99 TYR A CA 1
ATOM 814 C C . TYR A 1 99 ? 10.624 3.498 -7.037 1.00 93.06 99 TYR A C 1
ATOM 816 O O . TYR A 1 99 ? 11.285 2.611 -7.573 1.00 93.06 99 TYR A O 1
ATOM 824 N N . GLU A 1 100 ? 11.190 4.616 -6.582 1.00 92.38 100 GLU A N 1
ATOM 825 C CA . GLU A 1 100 ? 12.629 4.894 -6.690 1.00 92.38 100 GLU A CA 1
ATOM 826 C C . GLU A 1 100 ? 13.480 3.809 -6.012 1.00 92.38 100 GLU A C 1
ATOM 828 O O . GLU A 1 100 ? 14.438 3.309 -6.605 1.00 92.38 100 GLU A O 1
ATOM 833 N N . ALA A 1 101 ? 13.106 3.390 -4.798 1.00 91.50 101 ALA A N 1
ATOM 834 C CA . ALA A 1 101 ? 13.782 2.301 -4.095 1.00 91.50 101 ALA A CA 1
ATOM 835 C C . ALA A 1 101 ? 13.686 0.968 -4.861 1.00 91.50 101 ALA A C 1
ATOM 837 O O . ALA A 1 101 ? 14.654 0.207 -4.906 1.00 91.50 101 ALA A O 1
ATOM 838 N N . SER A 1 102 ? 12.546 0.706 -5.502 1.00 89.62 102 SER A N 1
ATOM 839 C CA . SER A 1 102 ? 12.315 -0.497 -6.308 1.00 89.62 102 SER A CA 1
ATOM 840 C C . SER A 1 102 ? 13.155 -0.488 -7.584 1.00 89.62 102 SER A C 1
ATOM 842 O O . SER A 1 102 ? 13.773 -1.499 -7.907 1.00 89.62 102 SER A O 1
ATOM 844 N N . LEU A 1 103 ? 13.264 0.655 -8.269 1.00 91.38 103 LEU A N 1
ATOM 845 C CA . LEU A 1 103 ? 14.148 0.819 -9.428 1.00 91.38 103 LEU A CA 1
ATOM 846 C C . LEU A 1 103 ? 15.621 0.650 -9.049 1.00 91.38 103 LEU A C 1
ATOM 848 O O . LEU A 1 103 ? 16.374 -0.026 -9.753 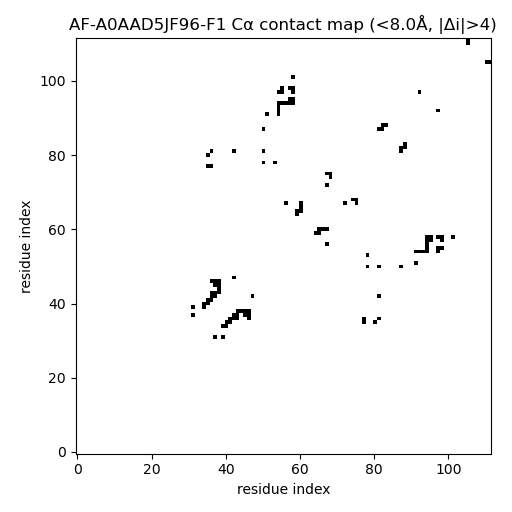1.00 91.38 103 LEU A O 1
ATOM 852 N N . TRP A 1 104 ? 16.035 1.232 -7.921 1.00 91.69 104 TRP A N 1
ATOM 853 C CA . TRP A 1 104 ? 17.386 1.046 -7.397 1.00 91.69 104 TRP A CA 1
ATOM 854 C C . TRP A 1 104 ? 17.672 -0.432 -7.099 1.00 91.69 104 TRP A C 1
ATOM 856 O O . TRP A 1 104 ? 18.724 -0.944 -7.487 1.00 91.69 104 TRP A O 1
ATOM 866 N N . PHE A 1 105 ? 16.727 -1.135 -6.466 1.00 89.00 105 PHE A N 1
ATOM 867 C CA . PHE A 1 105 ? 16.851 -2.563 -6.177 1.00 89.00 105 PHE A CA 1
ATOM 868 C C . PHE A 1 105 ? 16.907 -3.398 -7.460 1.00 89.00 105 PHE A C 1
ATOM 870 O O . PHE A 1 105 ? 17.771 -4.265 -7.582 1.00 89.00 105 PHE A O 1
ATOM 877 N N . LYS A 1 106 ? 16.044 -3.106 -8.438 1.00 88.06 106 LYS A N 1
ATOM 878 C CA . LYS A 1 106 ? 16.028 -3.760 -9.750 1.00 88.06 106 LYS A CA 1
ATOM 879 C C . LYS A 1 106 ? 17.391 -3.640 -10.441 1.00 88.06 106 LYS A C 1
ATOM 881 O O . LYS A 1 106 ? 17.990 -4.650 -10.798 1.00 88.06 106 LYS A O 1
ATOM 886 N N . LYS A 1 107 ? 17.937 -2.419 -10.506 1.00 90.88 107 LYS A N 1
ATOM 887 C CA . LYS A 1 107 ? 19.261 -2.140 -11.085 1.00 90.88 107 LYS A CA 1
ATOM 888 C C . LYS A 1 107 ? 20.393 -2.859 -10.351 1.00 90.88 107 LYS A C 1
ATOM 890 O O . LYS A 1 107 ? 21.320 -3.340 -10.989 1.00 90.88 107 LYS A O 1
ATOM 895 N N . LYS A 1 108 ? 20.345 -2.905 -9.016 1.00 91.75 108 LYS A N 1
ATOM 896 C CA . LYS A 1 108 ? 21.400 -3.522 -8.200 1.00 91.75 108 LYS A CA 1
ATOM 897 C C . LYS A 1 108 ? 21.461 -5.043 -8.353 1.00 91.75 108 LYS A C 1
ATOM 899 O O . LYS A 1 108 ? 22.537 -5.609 -8.203 1.00 91.75 108 LYS A O 1
ATOM 904 N N . ASN A 1 109 ? 20.324 -5.684 -8.598 1.00 88.12 109 ASN A N 1
ATOM 905 C CA . ASN A 1 109 ? 20.225 -7.139 -8.679 1.00 88.12 109 ASN A CA 1
ATOM 906 C C . ASN A 1 109 ? 20.149 -7.658 -10.124 1.00 88.12 109 ASN A C 1
ATOM 908 O O . ASN A 1 109 ? 19.876 -8.838 -10.301 1.00 88.12 109 ASN A O 1
ATOM 912 N N . GLU A 1 110 ? 20.356 -6.795 -11.129 1.00 83.25 110 GLU A N 1
ATOM 913 C CA . GLU A 1 110 ? 20.307 -7.159 -12.558 1.00 83.25 110 GLU A CA 1
ATOM 914 C C . GLU A 1 110 ? 19.000 -7.870 -12.955 1.00 83.25 110 GLU A C 1
ATOM 916 O O . GLU A 1 110 ? 18.970 -8.729 -13.830 1.00 83.25 110 GLU A O 1
ATOM 921 N N . ILE A 1 111 ? 17.901 -7.518 -12.284 1.00 74.81 111 ILE A N 1
ATOM 922 C CA . ILE A 1 111 ? 16.578 -8.061 -12.583 1.00 74.81 111 ILE A CA 1
ATOM 923 C C . ILE A 1 111 ? 16.050 -7.256 -13.777 1.00 74.81 111 ILE A C 1
ATOM 925 O O . ILE A 1 111 ? 15.803 -6.059 -13.628 1.00 74.81 111 ILE A O 1
ATOM 929 N N . GLU A 1 112 ? 15.939 -7.872 -14.956 1.00 61.66 112 GLU A N 1
ATOM 930 C CA . GLU A 1 112 ? 15.357 -7.249 -16.163 1.00 61.66 112 GLU A CA 1
ATOM 931 C C . GLU A 1 112 ? 13.843 -7.031 -16.065 1.00 61.66 112 GLU A C 1
ATOM 933 O O . GLU A 1 112 ? 13.142 -7.801 -15.373 1.00 61.66 112 GLU A O 1
#

pLDDT: mean 75.53, std 21.13, range [30.11, 93.38]